Protein AF-A0AAQ4F4G5-F1 (afdb_monomer_lite)

Organism: Amblyomma americanum (NCBI:txid6943)

Foldseek 3Di:
DVVVVVVVVLVVVVPDPCPVVVVVVPPVVNVVVVVVVLVVQAAPPRQNQFHVLAPDDPVQSVCCSVPVDGDDPCLDPPVLVVLLVVVLQCVQQVVDDFPPKDFDFDPVCPVPHRGLQTTFKIKPLVSPPSSCVVVVPVSVLRHVCRGVNPDDDDPIDMDGSHHPPD

Structure (mmCIF, N/CA/C/O backbone):
data_AF-A0AAQ4F4G5-F1
#
_entry.id   AF-A0AAQ4F4G5-F1
#
loop_
_atom_site.group_PDB
_atom_site.id
_atom_site.type_symbol
_atom_site.label_atom_id
_atom_site.label_alt_id
_atom_site.label_comp_id
_atom_site.label_asym_id
_atom_site.label_entity_id
_atom_site.label_seq_id
_atom_site.pdbx_PDB_ins_code
_atom_site.Cartn_x
_atom_site.Cartn_y
_atom_site.Cartn_z
_atom_site.occupancy
_atom_site.B_iso_or_equiv
_atom_site.auth_seq_id
_atom_site.auth_comp_id
_atom_site.auth_asym_id
_atom_site.auth_atom_id
_atom_site.pdbx_PDB_model_num
ATOM 1 N N . MET A 1 1 ? 28.389 12.490 0.839 1.00 50.75 1 MET A N 1
ATOM 2 C CA . MET A 1 1 ? 27.171 12.269 1.658 1.00 50.75 1 MET A CA 1
ATOM 3 C C . MET A 1 1 ? 26.871 10.792 1.940 1.00 50.75 1 MET A C 1
ATOM 5 O O . MET A 1 1 ? 26.767 10.448 3.108 1.00 50.75 1 MET A O 1
ATOM 9 N N . ALA A 1 2 ? 26.779 9.896 0.946 1.00 40.53 2 ALA A N 1
ATOM 10 C CA . ALA A 1 2 ? 26.510 8.464 1.195 1.00 40.53 2 ALA A CA 1
ATOM 11 C C . ALA A 1 2 ? 27.621 7.740 1.994 1.00 40.53 2 ALA A C 1
ATOM 13 O O . ALA A 1 2 ? 27.332 6.957 2.895 1.00 40.53 2 ALA A O 1
ATOM 14 N N . GLN A 1 3 ? 28.892 8.061 1.726 1.00 39.16 3 GLN A N 1
ATOM 15 C CA . GLN A 1 3 ? 30.044 7.480 2.436 1.00 39.16 3 GLN A CA 1
ATOM 16 C C . GLN A 1 3 ? 30.095 7.834 3.929 1.00 39.16 3 GLN A C 1
ATOM 18 O O . GLN A 1 3 ? 30.544 7.023 4.736 1.00 39.16 3 GLN A O 1
ATOM 23 N N . GLU A 1 4 ? 29.624 9.021 4.316 1.00 44.97 4 GLU A N 1
ATOM 24 C CA . GLU A 1 4 ? 29.614 9.426 5.726 1.00 44.97 4 GLU A CA 1
ATOM 25 C C . GLU A 1 4 ? 28.525 8.701 6.512 1.00 44.97 4 GLU A C 1
ATOM 27 O O . GLU A 1 4 ? 28.784 8.215 7.609 1.00 44.97 4 GLU A O 1
ATOM 32 N N . ARG A 1 5 ? 27.347 8.509 5.904 1.00 57.22 5 ARG A N 1
ATOM 33 C CA . ARG A 1 5 ? 26.265 7.709 6.499 1.00 57.22 5 ARG A CA 1
ATOM 34 C C . ARG A 1 5 ? 26.679 6.249 6.701 1.00 57.22 5 ARG A C 1
ATOM 36 O O . ARG A 1 5 ? 26.354 5.661 7.728 1.00 57.22 5 ARG A O 1
ATOM 43 N N . LEU A 1 6 ? 27.452 5.691 5.764 1.00 47.00 6 LEU A N 1
ATOM 44 C CA . LEU A 1 6 ? 27.994 4.335 5.873 1.00 47.00 6 LEU A CA 1
ATOM 45 C C . LEU A 1 6 ? 28.974 4.206 7.053 1.00 47.00 6 LEU A C 1
ATOM 47 O O . LEU A 1 6 ? 28.899 3.245 7.813 1.00 47.00 6 LEU A O 1
ATOM 51 N N . LYS A 1 7 ? 29.847 5.204 7.261 1.00 52.44 7 LYS A N 1
ATOM 52 C CA . LYS A 1 7 ? 30.776 5.239 8.405 1.00 52.44 7 LYS A CA 1
ATOM 53 C C . LYS A 1 7 ? 30.047 5.283 9.746 1.00 52.44 7 LYS A C 1
ATOM 55 O O . LYS A 1 7 ? 30.455 4.586 10.672 1.00 52.44 7 LYS A O 1
ATOM 60 N N . THR A 1 8 ? 28.969 6.058 9.850 1.00 59.47 8 THR A N 1
ATOM 61 C CA . THR A 1 8 ? 28.171 6.140 11.080 1.00 59.47 8 THR A CA 1
ATOM 62 C C . THR A 1 8 ? 27.523 4.797 11.414 1.00 59.47 8 THR A C 1
ATOM 64 O O . THR A 1 8 ? 27.612 4.360 12.558 1.00 59.47 8 THR A O 1
ATOM 67 N N . ILE A 1 9 ? 26.939 4.101 10.432 1.00 59.78 9 ILE A N 1
ATOM 68 C CA . ILE A 1 9 ? 26.315 2.780 10.637 1.00 59.78 9 ILE A CA 1
ATOM 69 C C . ILE A 1 9 ? 27.360 1.736 11.064 1.00 59.78 9 ILE A C 1
ATOM 71 O O . ILE A 1 9 ? 27.147 1.008 12.031 1.00 59.78 9 ILE A O 1
ATOM 75 N N . VAL A 1 10 ? 28.524 1.712 10.407 1.00 57.53 10 VAL A N 1
ATOM 76 C CA . VAL A 1 10 ? 29.628 0.795 10.751 1.00 57.53 10 VAL A CA 1
ATOM 77 C C . VAL A 1 10 ? 30.174 1.067 12.157 1.00 57.53 10 VAL A C 1
ATOM 79 O O . VAL A 1 10 ? 30.505 0.129 12.880 1.00 57.53 10 VAL A O 1
ATOM 82 N N . GLY A 1 11 ? 30.221 2.335 12.579 1.00 61.25 11 GLY A N 1
ATOM 83 C CA . GLY A 1 11 ? 30.623 2.717 13.935 1.00 61.25 11 GLY A CA 1
ATOM 84 C C . GLY A 1 11 ? 29.695 2.171 15.025 1.00 61.25 11 GLY A C 1
ATOM 85 O O . GLY A 1 11 ? 30.179 1.735 16.064 1.00 61.25 11 GLY A O 1
ATOM 86 N N . HIS A 1 12 ? 28.383 2.121 14.770 1.00 58.56 12 HIS A N 1
ATOM 87 C CA . HIS A 1 12 ? 27.400 1.597 15.729 1.00 58.56 12 HIS A CA 1
ATOM 88 C C . HIS A 1 12 ? 27.425 0.065 15.836 1.00 58.56 12 HIS A C 1
ATOM 90 O O . HIS A 1 12 ? 27.141 -0.480 16.899 1.00 58.56 12 HIS A O 1
ATOM 96 N N . LEU A 1 13 ? 27.804 -0.639 14.765 1.00 53.47 13 LEU A N 1
ATOM 97 C CA . LEU A 1 13 ? 27.887 -2.104 14.753 1.00 53.47 13 LEU A CA 1
ATOM 98 C C . LEU A 1 13 ? 29.130 -2.637 15.485 1.00 53.47 13 LEU A C 1
ATOM 100 O O . LEU A 1 13 ? 29.076 -3.718 16.065 1.00 53.47 13 LEU A O 1
ATOM 104 N N . LYS A 1 14 ? 30.230 -1.871 15.521 1.00 55.53 14 LYS A N 1
ATOM 105 C CA . LYS A 1 14 ? 31.502 -2.272 16.159 1.00 55.53 14 LYS A CA 1
ATOM 106 C C . LYS A 1 14 ? 31.459 -2.357 17.694 1.00 55.53 14 LYS A C 1
ATOM 108 O O . LYS A 1 14 ? 32.405 -2.867 18.284 1.00 55.53 14 LYS A O 1
ATOM 113 N N . GLY A 1 15 ? 30.389 -1.881 18.338 1.00 49.78 15 GLY A N 1
ATOM 114 C CA . GLY A 1 15 ? 30.274 -1.805 19.802 1.00 49.78 15 GLY A CA 1
ATOM 115 C C . GLY A 1 15 ? 29.653 -3.020 20.507 1.00 49.78 15 GLY A C 1
ATOM 116 O O . GLY A 1 15 ? 29.674 -3.071 21.732 1.00 49.78 15 GLY A O 1
ATOM 117 N N . GLY A 1 16 ? 29.098 -3.993 19.778 1.00 52.06 16 GLY A N 1
ATOM 118 C CA . GLY A 1 16 ? 28.507 -5.216 20.344 1.00 52.06 16 GLY A CA 1
ATOM 119 C C . GLY A 1 16 ? 29.154 -6.463 19.749 1.00 52.06 16 GLY A C 1
ATOM 120 O O . GLY A 1 16 ? 29.755 -6.367 18.687 1.00 52.06 16 GLY A O 1
ATOM 121 N N . GLY A 1 17 ? 29.048 -7.620 20.418 1.00 54.28 17 GLY A N 1
ATOM 122 C CA . GLY A 1 17 ? 29.684 -8.916 20.088 1.00 54.28 17 GLY A CA 1
ATOM 123 C C . GLY A 1 17 ? 29.336 -9.562 18.730 1.00 54.28 17 GLY A C 1
ATOM 124 O O . GLY A 1 17 ? 29.138 -10.768 18.650 1.00 54.28 17 GLY A O 1
ATOM 125 N N . MET A 1 18 ? 29.271 -8.771 17.661 1.00 49.94 18 MET A N 1
ATOM 126 C CA . MET A 1 18 ? 29.017 -9.115 16.264 1.00 49.94 18 MET A CA 1
ATOM 127 C C . MET A 1 18 ? 30.282 -8.999 15.393 1.00 49.94 18 MET A C 1
ATOM 129 O O . MET A 1 18 ? 30.194 -8.814 14.180 1.00 49.94 18 MET A O 1
ATOM 133 N N . THR A 1 19 ? 31.477 -9.130 15.971 1.00 50.28 19 THR A N 1
ATOM 134 C CA . THR A 1 19 ? 32.759 -9.059 15.240 1.00 50.28 19 THR A CA 1
ATOM 135 C C . THR A 1 19 ? 32.834 -10.029 14.053 1.00 50.28 19 THR A C 1
ATOM 137 O O . THR A 1 19 ? 33.315 -9.646 12.991 1.00 50.28 19 THR A O 1
ATOM 140 N N . ASN A 1 20 ? 32.266 -11.234 14.181 1.00 50.00 20 ASN A N 1
ATOM 141 C CA . ASN A 1 20 ? 32.203 -12.225 13.094 1.00 50.00 20 ASN A CA 1
ATOM 142 C C . ASN A 1 20 ? 31.205 -11.876 11.978 1.00 50.00 20 ASN A C 1
ATOM 144 O O . ASN A 1 20 ? 31.317 -12.377 10.866 1.00 50.00 20 ASN A O 1
ATOM 148 N N . VAL A 1 21 ? 30.209 -11.039 12.266 1.00 52.53 21 VAL A N 1
ATOM 149 C CA . VAL A 1 21 ? 29.226 -10.601 11.265 1.00 52.53 21 VAL A CA 1
ATOM 150 C C . VAL A 1 21 ? 29.789 -9.406 10.498 1.00 52.53 21 VAL A C 1
ATOM 152 O O . VAL A 1 21 ? 29.645 -9.314 9.285 1.00 52.53 21 VAL A O 1
ATOM 155 N N . ILE A 1 22 ? 30.521 -8.531 11.192 1.00 51.25 22 ILE A N 1
ATOM 156 C CA . ILE A 1 22 ? 31.239 -7.404 10.591 1.00 51.25 22 ILE A CA 1
ATOM 157 C C . ILE A 1 22 ? 32.326 -7.892 9.633 1.00 51.25 22 ILE A C 1
ATOM 159 O O . ILE A 1 22 ? 32.451 -7.315 8.561 1.00 51.25 22 ILE A O 1
ATOM 163 N N . SER A 1 23 ? 33.054 -8.970 9.952 1.00 53.19 23 SER A N 1
ATOM 164 C CA . SER A 1 23 ? 34.057 -9.520 9.029 1.00 53.19 23 SER A CA 1
ATOM 165 C C . SER A 1 23 ? 33.441 -10.035 7.723 1.00 53.19 23 SER A C 1
ATOM 167 O O . SER A 1 23 ? 34.031 -9.829 6.670 1.00 53.19 23 SER A O 1
ATOM 169 N N . MET A 1 24 ? 32.230 -10.609 7.759 1.00 51.16 24 MET A N 1
ATOM 170 C CA . MET A 1 24 ? 31.485 -10.987 6.548 1.00 51.16 24 MET A CA 1
ATOM 171 C C . MET A 1 24 ? 31.024 -9.773 5.722 1.00 51.16 24 MET A C 1
ATOM 173 O O . MET A 1 24 ? 30.992 -9.848 4.497 1.00 51.16 24 MET A O 1
ATOM 177 N N . PHE A 1 25 ? 30.673 -8.653 6.365 1.00 52.00 25 PHE A N 1
ATOM 178 C CA . PHE A 1 25 ? 30.283 -7.414 5.673 1.00 52.00 25 PHE A CA 1
ATOM 179 C C . PHE A 1 25 ? 31.481 -6.5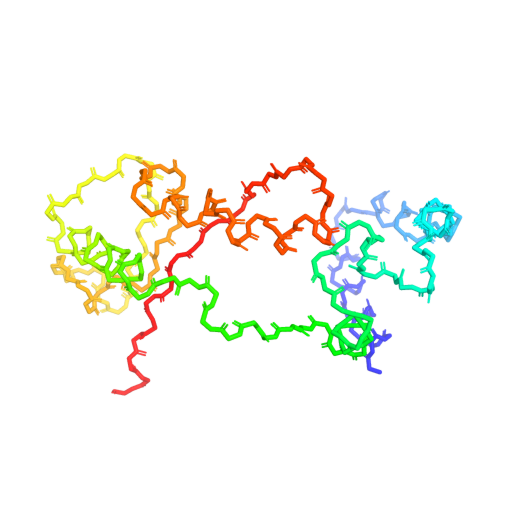67 5.201 1.00 52.00 25 PHE A C 1
ATOM 181 O O . PHE A 1 25 ? 31.340 -5.796 4.254 1.00 52.00 25 PHE A O 1
ATOM 188 N N . GLU A 1 26 ? 32.646 -6.681 5.845 1.00 54.75 26 GLU A N 1
ATOM 189 C CA . GLU A 1 26 ? 33.900 -6.020 5.445 1.00 54.75 26 GLU A CA 1
ATOM 190 C C . GLU A 1 26 ? 34.645 -6.788 4.338 1.00 54.75 26 GLU A C 1
ATOM 192 O O . GLU A 1 26 ? 35.571 -6.241 3.730 1.00 54.75 26 GLU A O 1
ATOM 197 N N . ASP A 1 27 ? 34.229 -8.021 4.034 1.00 57.81 27 ASP A N 1
ATOM 198 C CA . ASP A 1 27 ? 34.823 -8.824 2.974 1.00 57.81 27 ASP A CA 1
ATOM 199 C C . ASP A 1 27 ? 34.436 -8.252 1.603 1.00 57.81 27 ASP A C 1
ATOM 201 O O . ASP A 1 27 ? 33.374 -8.526 1.030 1.00 57.81 27 ASP A O 1
ATOM 205 N N . LYS A 1 28 ? 35.312 -7.390 1.073 1.00 56.03 28 LYS A N 1
ATOM 206 C CA . LYS A 1 28 ? 35.134 -6.717 -0.222 1.00 56.03 28 LYS A CA 1
ATOM 207 C C . LYS A 1 28 ? 34.829 -7.703 -1.347 1.00 56.03 28 LYS A C 1
ATOM 209 O O . LYS A 1 28 ? 34.088 -7.344 -2.252 1.00 56.03 28 LYS A O 1
ATOM 214 N N . ASN A 1 29 ? 35.328 -8.935 -1.245 1.00 62.56 29 ASN A N 1
ATOM 215 C CA . ASN A 1 29 ? 35.069 -10.001 -2.205 1.00 62.56 29 ASN A CA 1
ATOM 216 C C . ASN A 1 29 ? 33.595 -10.419 -2.230 1.00 62.56 29 ASN A C 1
ATOM 218 O O . ASN A 1 29 ? 33.054 -10.620 -3.309 1.00 62.56 29 ASN A O 1
ATOM 222 N N . ILE A 1 30 ? 32.916 -10.492 -1.078 1.00 66.31 30 ILE A N 1
ATOM 223 C CA . ILE A 1 30 ? 31.490 -10.850 -1.006 1.00 66.31 30 ILE A CA 1
ATOM 224 C C . ILE A 1 30 ? 30.640 -9.711 -1.565 1.00 66.31 30 ILE A C 1
ATOM 226 O O . ILE A 1 30 ? 29.747 -9.942 -2.377 1.00 66.31 30 ILE A O 1
ATOM 230 N N . LEU A 1 31 ? 30.929 -8.466 -1.176 1.00 57.94 31 LEU A N 1
ATOM 231 C CA . LEU A 1 31 ? 30.223 -7.299 -1.712 1.00 57.94 31 LEU A CA 1
ATOM 232 C C . LEU A 1 31 ? 30.455 -7.128 -3.217 1.00 57.94 31 LEU A C 1
ATOM 234 O O . LEU A 1 31 ? 29.519 -6.778 -3.936 1.00 57.94 31 LEU A O 1
ATOM 238 N N . GLU A 1 32 ? 31.668 -7.375 -3.713 1.00 60.59 32 GLU A N 1
ATOM 239 C CA . GLU A 1 32 ? 31.961 -7.389 -5.147 1.00 60.59 32 GLU A CA 1
ATOM 240 C C . GLU A 1 32 ? 31.274 -8.553 -5.854 1.00 60.59 32 GLU A C 1
ATOM 242 O O . GLU A 1 32 ? 30.705 -8.342 -6.917 1.00 60.59 32 GLU A O 1
ATOM 247 N N . GLU A 1 33 ? 31.253 -9.756 -5.282 1.00 66.38 33 GLU A N 1
ATOM 248 C CA . GLU A 1 33 ? 30.599 -10.917 -5.886 1.00 66.38 33 GLU A CA 1
ATOM 249 C C . GLU A 1 33 ? 29.074 -10.748 -5.932 1.00 66.38 33 GLU A C 1
ATOM 251 O O . GLU A 1 33 ? 28.451 -11.052 -6.948 1.00 66.38 33 GLU A O 1
ATOM 256 N N . VAL A 1 34 ? 28.470 -10.188 -4.880 1.00 62.62 34 VAL A N 1
ATOM 257 C CA . VAL A 1 34 ? 27.049 -9.818 -4.844 1.00 62.62 34 VAL A CA 1
ATOM 258 C C . VAL A 1 34 ? 26.765 -8.709 -5.852 1.00 62.62 34 VAL A C 1
ATOM 260 O O . VAL A 1 34 ? 25.855 -8.857 -6.661 1.00 62.62 34 VAL A O 1
ATOM 263 N N . ASN A 1 35 ? 27.564 -7.637 -5.893 1.00 60.66 35 ASN A N 1
ATOM 264 C CA . ASN A 1 35 ? 27.405 -6.588 -6.907 1.00 60.66 35 ASN A CA 1
ATOM 265 C C . ASN A 1 35 ? 27.650 -7.104 -8.331 1.00 60.66 35 ASN A C 1
ATOM 267 O O . ASN A 1 35 ? 27.026 -6.603 -9.259 1.00 60.66 35 ASN A O 1
ATOM 271 N N . LYS A 1 36 ? 28.509 -8.109 -8.524 1.00 60.62 36 LYS A N 1
ATOM 272 C CA . LYS A 1 36 ? 28.783 -8.749 -9.817 1.00 60.62 36 LYS A CA 1
ATOM 273 C C . LYS A 1 36 ? 27.668 -9.705 -10.225 1.00 60.62 36 LYS A C 1
ATOM 275 O O . LYS A 1 36 ? 27.335 -9.750 -11.401 1.00 60.62 36 LYS A O 1
ATOM 280 N N . LYS A 1 37 ? 27.043 -10.420 -9.285 1.00 62.09 37 LYS A N 1
ATOM 281 C CA . LYS A 1 37 ? 25.829 -11.221 -9.527 1.00 62.09 37 LYS A CA 1
ATOM 282 C C . LYS A 1 37 ? 24.617 -10.331 -9.818 1.00 62.09 37 LYS A C 1
ATOM 284 O O . LYS A 1 37 ? 23.886 -10.612 -10.759 1.00 62.09 37 LYS A O 1
ATOM 289 N N . ILE A 1 38 ? 24.463 -9.221 -9.093 1.00 59.19 38 ILE A N 1
ATOM 290 C CA . ILE A 1 38 ? 23.477 -8.167 -9.392 1.00 59.19 38 ILE A CA 1
ATOM 291 C C . ILE A 1 38 ? 23.791 -7.515 -10.751 1.00 59.19 38 ILE A C 1
ATOM 293 O O . ILE A 1 38 ? 22.894 -7.282 -11.551 1.00 59.19 38 ILE A O 1
ATOM 297 N N . GLY A 1 39 ? 25.071 -7.279 -11.046 1.00 53.28 39 GLY A N 1
ATOM 298 C CA . GLY A 1 39 ? 25.550 -6.704 -12.303 1.00 53.28 39 GLY A CA 1
ATOM 299 C C . GLY A 1 39 ? 25.407 -7.637 -13.510 1.00 53.28 39 GLY A C 1
ATOM 300 O O . GLY A 1 39 ? 25.183 -7.171 -14.617 1.00 53.28 39 GLY A O 1
ATOM 301 N N . ALA A 1 40 ? 25.488 -8.953 -13.316 1.00 49.31 40 ALA A N 1
ATOM 302 C CA . ALA A 1 40 ? 25.255 -9.947 -14.364 1.00 49.31 40 ALA A CA 1
ATOM 303 C C . ALA A 1 40 ? 23.765 -10.072 -14.730 1.00 49.31 40 ALA A C 1
ATOM 305 O O . ALA A 1 40 ? 23.440 -10.487 -15.839 1.00 49.31 40 ALA A O 1
ATOM 306 N N . ALA A 1 41 ? 22.871 -9.660 -13.826 1.00 54.19 41 ALA A N 1
ATOM 307 C CA . ALA A 1 41 ? 21.449 -9.450 -14.080 1.00 54.19 41 ALA A CA 1
ATOM 308 C C . ALA A 1 41 ? 21.150 -7.990 -14.479 1.00 54.19 41 ALA A C 1
ATOM 310 O O . ALA A 1 41 ? 20.066 -7.479 -14.195 1.00 54.19 41 ALA A O 1
ATOM 311 N N . GLN A 1 42 ? 22.117 -7.291 -15.092 1.00 55.25 42 GLN A N 1
ATOM 312 C CA . GLN A 1 42 ? 21.911 -5.920 -15.540 1.00 55.25 42 GLN A CA 1
ATOM 313 C C . GLN A 1 42 ? 20.778 -5.854 -16.552 1.00 55.25 42 GLN A C 1
ATOM 315 O O . GLN A 1 42 ? 20.773 -6.532 -17.580 1.00 55.25 42 GLN A O 1
ATOM 320 N N . SER A 1 43 ? 19.847 -4.969 -16.235 1.00 62.28 43 SER A N 1
ATOM 321 C CA . SER A 1 43 ? 18.796 -4.549 -17.132 1.00 62.28 43 SER A CA 1
ATOM 322 C C . SER A 1 43 ? 19.405 -4.027 -18.450 1.00 62.28 43 SER A C 1
ATOM 324 O O . SER A 1 43 ? 20.421 -3.315 -18.458 1.00 62.28 43 SER A O 1
ATOM 326 N N . LYS A 1 44 ? 18.813 -4.397 -19.586 1.00 65.56 44 LYS A N 1
ATOM 327 C CA . LYS A 1 44 ? 19.077 -3.844 -20.915 1.00 65.56 44 LYS A CA 1
ATOM 328 C C . LYS A 1 44 ? 18.798 -2.338 -20.868 1.00 65.56 44 LYS A C 1
ATOM 330 O O . LYS A 1 44 ? 17.679 -1.886 -21.074 1.00 65.56 44 LYS A O 1
ATOM 335 N N . GLY A 1 45 ? 19.827 -1.555 -20.558 1.00 70.25 45 GLY A N 1
ATOM 336 C CA . GLY A 1 45 ? 19.721 -0.104 -20.372 1.00 70.25 45 GLY A CA 1
ATOM 337 C C . GLY A 1 45 ? 20.614 0.462 -19.269 1.00 70.25 45 GLY A C 1
ATOM 338 O O . GLY A 1 45 ? 20.745 1.678 -19.174 1.00 70.25 45 GLY A O 1
ATOM 339 N N . GLY A 1 46 ? 21.264 -0.394 -18.471 1.00 84.62 46 GLY A N 1
ATOM 340 C CA . GLY A 1 46 ? 22.178 0.042 -17.412 1.00 84.62 46 GLY A CA 1
ATOM 341 C C . GLY A 1 46 ? 21.475 0.519 -16.139 1.00 84.62 46 GLY A C 1
ATOM 342 O O . GLY A 1 46 ? 22.116 1.135 -15.292 1.00 84.62 46 GLY A O 1
ATOM 343 N N . PHE A 1 47 ? 20.180 0.229 -15.987 1.00 91.06 47 PHE A N 1
ATOM 344 C CA . PHE A 1 47 ? 19.427 0.517 -14.768 1.00 91.06 47 PHE A CA 1
ATOM 345 C C . PHE A 1 47 ? 19.786 -0.495 -13.677 1.00 91.06 47 PHE A C 1
ATOM 347 O O . PHE A 1 47 ? 19.830 -1.705 -13.934 1.00 91.06 47 PHE A O 1
ATOM 354 N N . ARG A 1 48 ? 20.054 0.001 -12.467 1.00 92.56 48 ARG A N 1
ATOM 355 C CA . ARG A 1 48 ? 20.465 -0.778 -11.296 1.00 92.56 48 ARG A CA 1
ATOM 356 C C . ARG A 1 48 ? 19.289 -1.106 -10.381 1.00 92.56 48 ARG A C 1
ATO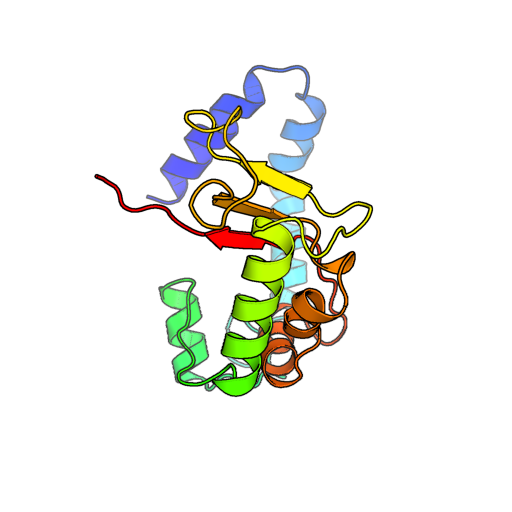M 358 O O . ARG A 1 48 ? 19.316 -2.152 -9.737 1.00 92.56 48 ARG A O 1
ATOM 365 N N . PHE A 1 49 ? 18.292 -0.230 -10.285 1.00 94.31 49 PHE A N 1
ATOM 366 C CA . PHE A 1 49 ? 17.206 -0.360 -9.309 1.00 94.31 49 PHE A CA 1
ATOM 367 C C . PHE A 1 49 ? 15.882 -0.846 -9.909 1.00 94.31 49 PHE A C 1
ATOM 369 O O . PHE A 1 49 ? 14.937 -1.090 -9.163 1.00 94.31 49 PHE A O 1
ATOM 376 N N . THR A 1 50 ? 15.796 -0.999 -11.233 1.00 94.75 50 THR A N 1
ATOM 377 C CA . THR A 1 50 ? 14.585 -1.467 -11.929 1.00 94.75 50 THR A CA 1
ATOM 378 C C . THR A 1 50 ? 14.900 -2.569 -12.936 1.00 94.75 50 THR A C 1
ATOM 380 O O . THR A 1 50 ? 15.933 -2.542 -13.610 1.00 94.75 50 THR A O 1
ATOM 383 N N . LEU A 1 51 ? 13.987 -3.530 -13.062 1.00 92.69 51 LEU A N 1
ATOM 384 C CA . LEU A 1 51 ? 14.085 -4.659 -13.986 1.00 92.69 51 LEU A CA 1
ATOM 385 C C . LEU A 1 51 ? 13.630 -4.273 -15.403 1.00 92.69 51 LEU A C 1
ATOM 387 O O . LEU A 1 51 ? 12.926 -3.286 -15.592 1.00 92.69 51 LEU A O 1
ATOM 391 N N . ASP A 1 52 ? 14.011 -5.062 -16.411 1.00 86.38 52 ASP A N 1
ATOM 392 C CA . ASP A 1 52 ? 13.646 -4.797 -17.815 1.00 86.38 52 ASP A CA 1
ATOM 393 C C . ASP A 1 52 ? 12.175 -5.028 -18.125 1.00 86.38 52 ASP A C 1
ATOM 395 O O . ASP A 1 52 ? 11.563 -4.276 -18.879 1.00 86.38 52 ASP A O 1
ATOM 399 N N . SER A 1 53 ? 11.598 -6.079 -17.548 1.00 76.50 53 SER A N 1
ATOM 400 C CA . SER A 1 53 ? 10.175 -6.374 -17.653 1.00 76.50 53 SER A CA 1
ATOM 401 C C . SER A 1 53 ? 9.412 -5.512 -16.648 1.00 76.50 53 SER A C 1
ATOM 403 O O . SER A 1 53 ? 8.894 -6.024 -15.655 1.00 76.50 53 SER A O 1
ATOM 405 N N . CYS A 1 54 ? 9.414 -4.196 -16.860 1.00 83.75 54 CYS A N 1
ATOM 406 C CA . CYS A 1 54 ? 8.750 -3.241 -15.984 1.00 83.75 54 CYS A CA 1
ATOM 407 C C . CYS A 1 54 ? 7.685 -2.417 -16.710 1.00 83.75 54 CYS A C 1
ATOM 409 O O . CYS A 1 54 ? 7.709 -2.232 -17.925 1.00 83.75 54 CYS A O 1
ATOM 411 N N . ARG A 1 55 ? 6.739 -1.894 -15.926 1.00 93.12 55 ARG A N 1
ATOM 412 C CA . ARG A 1 55 ? 5.699 -0.963 -16.388 1.00 93.12 55 ARG A CA 1
ATOM 413 C C . ARG A 1 55 ? 6.225 0.472 -16.553 1.00 93.12 55 ARG A C 1
ATOM 415 O O . ARG A 1 55 ? 5.540 1.325 -17.115 1.00 93.12 55 ARG A O 1
ATOM 422 N N . LEU A 1 56 ? 7.410 0.751 -16.013 1.00 94.50 56 LEU A N 1
ATOM 423 C CA . LEU A 1 56 ? 8.020 2.076 -15.989 1.00 94.50 56 LEU A CA 1
ATOM 424 C C . LEU A 1 56 ? 8.610 2.441 -17.353 1.00 94.50 56 LEU A C 1
ATOM 426 O O . LEU A 1 56 ? 9.276 1.624 -17.983 1.00 94.50 56 LEU A O 1
ATOM 430 N N . SER A 1 57 ? 8.418 3.689 -17.784 1.00 94.38 57 SER A N 1
ATOM 431 C CA . SER A 1 57 ? 9.139 4.219 -18.947 1.00 94.38 57 SER A CA 1
ATOM 432 C C . SER A 1 57 ? 10.625 4.418 -18.633 1.00 94.38 57 SER A C 1
ATOM 434 O O . SER A 1 57 ? 11.005 4.592 -17.477 1.00 94.38 57 SER A O 1
ATOM 436 N N . ASP A 1 58 ? 11.479 4.482 -19.655 1.00 94.38 58 ASP A N 1
ATOM 437 C CA . ASP A 1 58 ? 12.907 4.766 -19.457 1.00 94.38 58 ASP A CA 1
ATOM 438 C C . ASP A 1 58 ? 13.155 6.090 -18.723 1.00 94.38 58 ASP A C 1
ATOM 440 O O . ASP A 1 58 ? 14.054 6.172 -17.892 1.00 94.38 58 ASP A O 1
ATOM 444 N N . GLU A 1 59 ? 12.346 7.119 -18.981 1.00 95.38 59 GLU A N 1
ATOM 445 C CA . GLU A 1 59 ? 12.421 8.394 -18.257 1.00 95.38 59 GLU A CA 1
ATOM 446 C C . GLU A 1 59 ? 12.106 8.211 -16.767 1.00 95.38 59 GLU A C 1
ATOM 448 O O . GLU A 1 59 ? 12.845 8.688 -15.908 1.00 95.38 59 GLU A O 1
ATOM 453 N N . GLN A 1 60 ? 11.049 7.461 -16.450 1.00 96.62 60 GLN A N 1
ATOM 454 C CA . GLN A 1 60 ? 10.675 7.134 -15.076 1.00 96.62 60 GLN A CA 1
ATOM 455 C C . GLN A 1 60 ? 11.751 6.309 -14.366 1.00 96.62 60 GLN A C 1
ATOM 457 O O . GLN A 1 60 ? 12.036 6.549 -13.193 1.00 96.62 60 GLN A O 1
ATOM 462 N N . ARG A 1 61 ? 12.369 5.361 -15.077 1.00 95.94 61 ARG A N 1
ATOM 463 C CA . ARG A 1 61 ? 13.482 4.561 -14.558 1.00 95.94 61 ARG A CA 1
ATOM 464 C C . ARG A 1 61 ? 14.690 5.446 -14.275 1.00 95.94 61 ARG A C 1
ATOM 466 O O . ARG A 1 61 ? 15.197 5.394 -13.163 1.00 95.94 61 ARG A O 1
ATOM 473 N N . ARG A 1 62 ? 15.097 6.314 -15.213 1.00 95.69 62 ARG A N 1
ATOM 474 C CA . ARG A 1 62 ? 16.196 7.283 -15.007 1.00 95.69 62 ARG A CA 1
ATOM 475 C C . ARG A 1 62 ? 15.922 8.188 -13.808 1.00 95.69 62 ARG A C 1
ATOM 477 O O . ARG A 1 62 ? 16.787 8.346 -12.958 1.00 95.69 62 ARG A O 1
ATOM 484 N N . PHE A 1 63 ? 14.699 8.706 -13.689 1.00 97.56 63 PHE A N 1
ATOM 485 C CA . PHE A 1 63 ? 14.305 9.508 -12.534 1.00 97.56 63 PHE A CA 1
ATOM 486 C C . PHE A 1 63 ? 14.468 8.730 -11.222 1.00 97.56 63 PHE A C 1
ATOM 488 O O . PHE A 1 63 ? 15.017 9.262 -10.259 1.00 97.56 63 PHE A O 1
ATOM 495 N N . TYR A 1 64 ? 14.024 7.472 -11.178 1.00 97.25 64 TYR A N 1
ATOM 496 C CA . TYR A 1 64 ? 14.177 6.635 -9.991 1.00 97.25 64 TYR A CA 1
ATOM 497 C C . TYR A 1 64 ? 15.651 6.325 -9.683 1.00 97.25 64 TYR A C 1
ATOM 499 O O . TYR A 1 64 ? 16.023 6.340 -8.514 1.00 97.25 64 TYR A O 1
ATOM 507 N N . GLU A 1 65 ? 16.495 6.096 -10.695 1.00 95.44 65 GLU A N 1
ATOM 508 C CA . GLU A 1 65 ? 17.944 5.906 -10.506 1.00 95.44 65 GLU A CA 1
ATOM 509 C C . GLU A 1 65 ? 18.598 7.104 -9.813 1.00 95.44 65 GLU A C 1
ATOM 511 O O . GLU A 1 65 ? 19.372 6.925 -8.871 1.00 95.44 65 GLU A O 1
ATOM 516 N N . ASP A 1 66 ? 18.243 8.316 -10.237 1.00 96.94 66 ASP A N 1
ATOM 517 C CA . ASP A 1 66 ? 18.846 9.544 -9.720 1.00 96.94 66 ASP A CA 1
ATOM 518 C C . ASP A 1 66 ? 18.277 9.955 -8.349 1.00 96.94 66 ASP A C 1
ATOM 520 O O . ASP A 1 66 ? 18.981 10.560 -7.538 1.00 96.94 66 ASP A O 1
ATOM 524 N N . ASN A 1 67 ? 17.004 9.639 -8.073 1.00 97.81 67 ASN A N 1
ATOM 525 C CA . ASN A 1 67 ? 16.265 10.210 -6.937 1.00 97.81 67 ASN A CA 1
ATOM 526 C C . ASN A 1 67 ? 15.825 9.191 -5.874 1.00 97.81 67 ASN A C 1
ATOM 528 O O . ASN A 1 67 ? 15.542 9.575 -4.740 1.00 97.81 67 ASN A O 1
ATOM 532 N N . GLY A 1 68 ? 15.731 7.904 -6.212 1.00 96.44 68 GLY A N 1
ATOM 533 C CA . GLY A 1 68 ? 15.291 6.840 -5.301 1.00 96.44 68 GLY A CA 1
ATOM 534 C C . GLY A 1 68 ? 13.790 6.825 -4.980 1.00 96.44 68 GLY A C 1
ATOM 535 O O . GLY A 1 68 ? 13.366 6.096 -4.084 1.00 96.44 68 GLY A O 1
ATOM 536 N N . PHE A 1 69 ? 12.972 7.614 -5.682 1.00 97.50 69 PHE A N 1
ATOM 537 C CA . PHE A 1 69 ? 11.512 7.592 -5.563 1.00 97.50 69 PHE A CA 1
ATOM 538 C C . PHE A 1 69 ? 10.839 7.835 -6.915 1.00 97.50 69 PHE A C 1
ATOM 540 O O . PHE A 1 69 ? 11.458 8.319 -7.859 1.00 97.50 69 PHE A O 1
ATOM 547 N N . ILE A 1 70 ? 9.548 7.513 -7.004 1.00 97.19 70 ILE A N 1
ATOM 548 C CA . ILE A 1 70 ? 8.712 7.817 -8.166 1.00 97.19 70 ILE A CA 1
ATOM 549 C C . ILE A 1 70 ? 7.275 8.100 -7.734 1.00 97.19 70 ILE A C 1
ATOM 551 O O . ILE A 1 70 ? 6.784 7.523 -6.765 1.00 97.19 70 ILE A O 1
ATOM 555 N N . VAL A 1 71 ? 6.594 8.986 -8.463 1.00 97.62 71 VAL A N 1
ATOM 556 C CA . VAL A 1 71 ? 5.190 9.333 -8.223 1.00 97.62 71 VAL A CA 1
ATOM 557 C C . VAL A 1 71 ? 4.343 8.900 -9.412 1.00 97.62 71 VAL A C 1
ATOM 559 O O . VAL A 1 71 ? 4.498 9.416 -10.519 1.00 97.62 71 VAL A O 1
ATOM 562 N N . ILE A 1 72 ? 3.405 7.984 -9.167 1.00 97.56 72 ILE A N 1
ATOM 563 C CA . ILE A 1 72 ? 2.404 7.562 -10.148 1.00 97.56 72 ILE A CA 1
ATOM 564 C C . ILE A 1 72 ? 1.061 8.186 -9.770 1.00 97.56 72 ILE A C 1
ATOM 566 O O . ILE A 1 72 ? 0.476 7.871 -8.734 1.00 97.56 72 ILE A O 1
ATOM 570 N N . ARG A 1 73 ? 0.581 9.114 -10.600 1.00 96.88 73 ARG A N 1
ATOM 571 C CA . ARG A 1 73 ? -0.683 9.821 -10.355 1.00 96.88 73 ARG A CA 1
ATOM 572 C C . ARG A 1 73 ? -1.870 8.875 -10.513 1.00 96.88 73 ARG A C 1
ATOM 574 O O . ARG A 1 73 ? -1.894 8.084 -11.450 1.00 96.88 73 ARG A O 1
ATOM 581 N N . ASN A 1 74 ? -2.869 9.026 -9.641 1.00 96.62 74 ASN A N 1
ATOM 582 C CA . ASN A 1 74 ? -4.140 8.292 -9.692 1.00 96.62 74 ASN A CA 1
ATOM 583 C C . ASN A 1 74 ? -3.968 6.762 -9.741 1.00 96.62 74 ASN A C 1
ATOM 585 O O . ASN A 1 74 ? -4.726 6.076 -10.422 1.00 96.62 74 ASN A O 1
ATOM 589 N N . LEU A 1 75 ? -2.947 6.234 -9.054 1.00 97.44 75 LEU A N 1
ATOM 590 C CA . LEU A 1 75 ? -2.628 4.807 -9.088 1.00 97.44 75 LEU A CA 1
ATOM 591 C C . LEU A 1 75 ? -3.687 3.949 -8.382 1.00 97.44 75 LEU A C 1
ATOM 593 O O . LEU A 1 75 ? -4.076 2.901 -8.892 1.00 97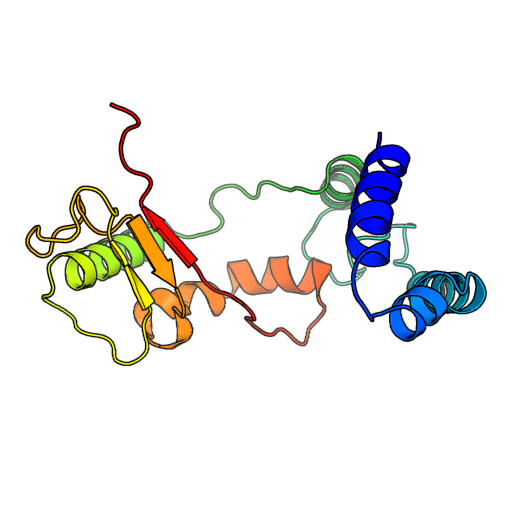.44 75 LEU A O 1
ATOM 597 N N . VAL A 1 76 ? -4.147 4.406 -7.216 1.00 98.00 76 VAL A N 1
ATOM 598 C CA . VAL A 1 76 ? -5.190 3.741 -6.430 1.00 98.00 76 VAL A CA 1
ATOM 599 C C . VAL A 1 76 ? -6.524 4.444 -6.692 1.00 98.00 76 VAL A C 1
ATOM 601 O O . VAL A 1 76 ? -6.597 5.666 -6.528 1.00 98.00 76 VAL A O 1
ATOM 604 N N . PRO A 1 77 ? -7.580 3.718 -7.094 1.00 97.69 77 PRO A N 1
ATOM 605 C CA . PRO A 1 77 ? -8.903 4.300 -7.285 1.00 97.69 77 PRO A CA 1
ATOM 606 C C . PRO A 1 77 ? -9.451 4.941 -6.005 1.00 97.69 77 PRO A C 1
ATOM 608 O O . PRO A 1 77 ? -9.342 4.373 -4.919 1.00 97.69 77 PRO A O 1
ATOM 611 N N . LEU A 1 78 ? -10.132 6.086 -6.138 1.00 97.75 78 LEU A N 1
ATOM 612 C CA . LEU A 1 78 ? -10.752 6.789 -5.002 1.00 97.75 78 LEU A CA 1
ATOM 613 C C . LEU A 1 78 ? -11.711 5.898 -4.202 1.00 97.75 78 LEU A C 1
ATOM 615 O O . LEU A 1 78 ? -11.730 5.964 -2.980 1.00 97.75 78 LEU A O 1
ATOM 619 N N . ARG A 1 79 ? -12.467 5.024 -4.877 1.00 98.00 79 ARG A N 1
ATOM 620 C CA . ARG A 1 79 ? -13.363 4.056 -4.225 1.00 98.00 79 ARG A CA 1
ATOM 621 C C . ARG A 1 79 ? -12.617 3.152 -3.237 1.00 98.00 79 ARG A C 1
ATOM 623 O O . ARG A 1 79 ? -13.115 2.891 -2.144 1.00 98.00 79 ARG A O 1
ATOM 630 N N . ASP A 1 80 ? -11.443 2.670 -3.628 1.00 98.06 80 ASP A N 1
ATOM 631 C CA . ASP A 1 80 ? -10.663 1.749 -2.805 1.00 98.06 80 ASP A CA 1
ATOM 632 C C . ASP A 1 80 ? -10.034 2.516 -1.628 1.00 98.06 80 ASP A C 1
ATOM 634 O O . ASP A 1 80 ? -10.070 2.043 -0.497 1.00 98.06 80 ASP A O 1
ATOM 638 N N . LEU A 1 81 ? -9.591 3.762 -1.852 1.00 98.19 81 LEU A N 1
ATOM 639 C CA . LEU A 1 81 ? -9.130 4.657 -0.780 1.00 98.19 81 LEU A CA 1
ATOM 640 C C . LEU A 1 81 ? -10.216 4.933 0.272 1.00 98.19 81 LEU A C 1
ATOM 642 O O . LEU A 1 81 ? -9.937 4.841 1.467 1.00 98.19 81 LEU A O 1
ATOM 646 N N . GLU A 1 82 ? -11.448 5.233 -0.149 1.00 98.38 82 GLU A N 1
ATOM 647 C CA . GLU A 1 82 ? -12.570 5.416 0.783 1.00 98.38 82 GLU A CA 1
ATOM 648 C C . GLU A 1 82 ? -12.886 4.122 1.539 1.00 98.38 82 GLU A C 1
ATOM 650 O O . GLU A 1 82 ? -13.123 4.156 2.743 1.00 98.38 82 GLU A O 1
ATOM 655 N N . THR A 1 83 ? -12.790 2.967 0.875 1.00 98.50 83 THR A N 1
ATOM 656 C CA . THR A 1 83 ? -12.967 1.659 1.524 1.00 98.50 83 THR A CA 1
ATOM 657 C C . THR A 1 83 ? -11.945 1.451 2.648 1.00 98.50 83 THR A C 1
ATOM 659 O O . THR A 1 83 ? -12.317 1.083 3.765 1.00 98.50 83 THR A O 1
ATOM 662 N N . TYR A 1 84 ? -10.664 1.742 2.397 1.00 98.50 84 TYR A N 1
ATOM 663 C CA . TYR A 1 84 ? -9.605 1.620 3.407 1.00 98.50 84 TYR A CA 1
ATOM 664 C C . TYR A 1 84 ? -9.791 2.605 4.559 1.00 98.50 84 TYR A C 1
ATOM 666 O O . TYR A 1 84 ? -9.593 2.248 5.721 1.00 98.50 84 TYR A O 1
ATOM 674 N N . LYS A 1 85 ? -10.212 3.834 4.250 1.00 97.75 85 LYS A N 1
ATOM 675 C CA . LYS A 1 85 ? -10.515 4.862 5.247 1.00 97.75 85 LYS A CA 1
ATOM 676 C C . LYS A 1 85 ? -11.673 4.444 6.151 1.00 97.75 85 LYS A C 1
ATOM 678 O O . LYS A 1 85 ? -11.534 4.506 7.369 1.00 97.75 85 LYS A O 1
ATOM 683 N N . THR A 1 86 ? -12.785 3.978 5.583 1.00 98.31 86 THR A N 1
ATOM 684 C CA . THR A 1 86 ? -13.931 3.495 6.364 1.00 98.31 86 THR A CA 1
ATOM 685 C C . THR A 1 86 ? -13.531 2.321 7.250 1.00 98.31 86 THR A C 1
ATOM 687 O O . THR A 1 86 ? -13.811 2.344 8.445 1.00 98.31 86 THR A O 1
ATOM 690 N N . ARG A 1 87 ? -12.802 1.334 6.714 1.00 98.38 87 ARG A N 1
ATOM 691 C CA . ARG A 1 87 ? -12.325 0.194 7.509 1.00 98.38 87 ARG A CA 1
ATOM 692 C C . ARG A 1 87 ? -11.391 0.620 8.642 1.00 98.38 87 ARG A C 1
ATOM 694 O O . ARG A 1 87 ? -11.515 0.119 9.757 1.00 98.38 87 ARG A O 1
ATOM 701 N N . PHE A 1 88 ? -10.492 1.573 8.393 1.00 98.00 88 PHE A N 1
ATOM 702 C CA . PHE A 1 88 ? -9.668 2.164 9.447 1.00 98.00 88 PHE A CA 1
ATOM 703 C C . PHE A 1 88 ? -10.526 2.777 10.560 1.00 98.00 88 PHE A C 1
ATOM 705 O O . PHE A 1 88 ? -10.281 2.487 11.728 1.00 98.00 88 PHE A O 1
ATOM 712 N N . GLN A 1 89 ? -11.543 3.571 10.216 1.00 96.75 89 GLN A N 1
ATOM 713 C CA . GLN A 1 89 ? -12.440 4.200 11.193 1.00 96.75 89 GLN A CA 1
ATOM 714 C C . GLN A 1 89 ? -13.226 3.162 12.001 1.00 96.75 89 GLN A C 1
ATOM 716 O O . GLN A 1 89 ? -13.306 3.265 13.220 1.00 96.75 89 GLN A O 1
ATOM 721 N N . GLU A 1 90 ? -13.743 2.114 11.356 1.00 97.75 90 GLU A N 1
ATOM 722 C CA . GLU A 1 90 ? -14.428 1.008 12.036 1.00 97.75 90 GLU A CA 1
ATOM 723 C C . GLU A 1 90 ? -13.533 0.315 13.076 1.00 97.75 90 GLU A C 1
ATOM 725 O O . GLU A 1 90 ? -13.994 -0.012 14.173 1.00 97.75 90 GLU A O 1
ATOM 730 N N . ILE A 1 91 ? -12.254 0.108 12.750 1.00 97.12 91 ILE A N 1
ATOM 731 C CA . ILE A 1 91 ? -11.262 -0.467 13.669 1.00 97.12 91 ILE A CA 1
ATOM 732 C C . ILE A 1 91 ? -10.912 0.530 14.778 1.00 97.12 91 ILE A C 1
ATOM 734 O O . ILE A 1 91 ? -10.856 0.159 15.953 1.00 97.12 91 ILE A O 1
ATOM 738 N N . ALA A 1 92 ? -10.690 1.796 14.427 1.00 95.12 92 ALA A N 1
ATOM 739 C CA . ALA A 1 92 ? -10.301 2.833 15.372 1.00 95.12 92 ALA A CA 1
ATOM 740 C C . ALA A 1 92 ? -11.392 3.101 16.417 1.00 95.12 92 ALA A C 1
ATOM 742 O O . ALA A 1 92 ? -11.066 3.205 17.599 1.00 95.12 92 ALA A O 1
ATOM 743 N N . ASP A 1 93 ? -12.661 3.102 15.999 1.00 94.75 93 ASP A N 1
ATOM 744 C CA . ASP A 1 93 ? -13.858 3.219 16.844 1.00 94.75 93 ASP A CA 1
ATOM 745 C C . ASP A 1 93 ? -14.179 1.926 17.623 1.00 94.75 93 ASP A C 1
ATOM 747 O O . ASP A 1 93 ? -15.125 1.880 18.409 1.00 94.75 93 ASP A O 1
ATOM 751 N N . GLY A 1 94 ? -13.431 0.841 17.394 1.00 93.81 94 GLY A N 1
ATOM 752 C CA . GLY A 1 94 ? -13.638 -0.448 18.058 1.00 93.81 94 GLY A CA 1
ATOM 753 C C . GLY A 1 94 ? -14.870 -1.230 17.584 1.00 93.81 94 GLY A C 1
ATOM 754 O O . GLY A 1 94 ? -15.218 -2.236 18.209 1.00 93.81 94 GLY A O 1
ATOM 755 N N . LYS A 1 95 ? -15.514 -0.805 16.487 1.00 96.19 95 LYS A N 1
ATOM 756 C CA . LYS A 1 95 ? -16.656 -1.494 15.853 1.00 96.19 95 LYS A CA 1
ATOM 757 C C . LYS A 1 95 ? -16.224 -2.811 15.209 1.00 96.19 95 LYS A C 1
ATOM 759 O O . LYS A 1 95 ? -16.960 -3.792 15.256 1.00 96.19 95 LYS A O 1
ATOM 764 N N . VAL A 1 96 ? -15.020 -2.832 14.639 1.00 97.25 96 VAL A N 1
ATOM 765 C CA . VAL A 1 96 ? -14.385 -4.023 14.068 1.00 97.25 96 VAL A CA 1
ATOM 766 C C . VAL A 1 96 ? -13.159 -4.378 14.901 1.00 97.25 96 VAL A C 1
ATOM 768 O O . VAL A 1 96 ? -12.311 -3.533 15.181 1.00 97.25 96 VAL A O 1
ATOM 771 N N . LYS A 1 97 ? -13.052 -5.650 15.295 1.00 95.69 97 LYS A N 1
ATOM 772 C CA . LYS A 1 97 ? -11.873 -6.194 15.977 1.00 95.69 97 LYS A CA 1
ATOM 773 C C . LYS A 1 97 ? -11.234 -7.244 15.087 1.00 95.69 97 LYS A C 1
ATOM 775 O O . LYS A 1 97 ? -11.875 -8.237 14.758 1.00 95.69 97 LYS A O 1
ATOM 780 N N . VAL A 1 98 ? -9.973 -7.024 14.744 1.00 97.12 98 VAL A N 1
ATOM 781 C CA . VAL A 1 98 ? -9.194 -7.920 13.889 1.00 97.12 98 VAL A CA 1
ATOM 782 C C . VAL A 1 98 ? -8.139 -8.614 14.753 1.00 97.12 98 VAL A C 1
ATOM 784 O O . VAL A 1 98 ? -7.226 -7.945 15.245 1.00 97.12 98 VAL A O 1
ATOM 787 N N . PRO A 1 99 ? -8.248 -9.931 14.996 1.00 96.69 99 PRO A N 1
ATOM 788 C CA . PRO A 1 99 ? -7.225 -10.674 15.724 1.00 96.69 99 PRO A CA 1
ATOM 789 C C . PRO A 1 99 ? -5.857 -10.574 15.035 1.00 96.69 99 PRO A C 1
ATOM 791 O O . PRO A 1 99 ? -5.756 -10.749 13.828 1.00 96.69 99 PRO A O 1
ATOM 794 N N . GLY A 1 100 ? -4.800 -10.297 15.802 1.00 95.62 100 GLY A N 1
ATOM 795 C CA . GLY A 1 100 ? -3.427 -10.204 15.285 1.00 95.62 100 GLY A CA 1
ATOM 796 C C . GLY A 1 100 ? -3.055 -8.859 14.653 1.00 95.62 100 GLY A C 1
ATOM 797 O O . GLY A 1 100 ? -1.867 -8.573 14.523 1.00 95.62 100 GLY A O 1
ATOM 798 N N . LEU A 1 101 ? -4.031 -8.006 14.329 1.00 97.38 101 LEU A N 1
ATOM 799 C CA . LEU A 1 101 ? -3.767 -6.648 13.860 1.00 97.38 101 LEU A CA 1
ATOM 800 C C . LEU A 1 101 ? -3.169 -5.803 14.992 1.00 97.38 101 LEU A C 1
ATOM 802 O O . LEU A 1 101 ? -3.713 -5.734 16.099 1.00 97.38 101 LEU A O 1
ATOM 806 N N . VAL A 1 102 ? -2.066 -5.112 14.712 1.00 96.69 102 VAL A N 1
ATOM 807 C CA . VAL A 1 102 ? -1.406 -4.256 15.702 1.00 96.69 102 VAL A CA 1
ATOM 808 C C . VAL A 1 102 ? -1.984 -2.848 15.616 1.00 96.69 102 VAL A C 1
ATOM 810 O O . VAL A 1 102 ? -1.702 -2.104 14.677 1.00 96.69 102 VAL A O 1
ATOM 813 N N . VAL A 1 103 ? -2.768 -2.465 16.625 1.00 95.25 103 VAL A N 1
ATOM 814 C CA . VAL A 1 103 ? -3.341 -1.118 16.760 1.00 95.25 103 VAL A CA 1
ATOM 815 C C . VAL A 1 103 ? -2.451 -0.279 17.672 1.00 95.25 103 VAL A C 1
ATOM 817 O O . VAL A 1 103 ? -2.374 -0.520 18.878 1.00 95.25 103 VAL A O 1
ATOM 820 N N . MET A 1 104 ? -1.782 0.724 17.111 1.00 92.69 104 MET A N 1
ATOM 821 C CA . MET A 1 104 ? -0.993 1.676 17.886 1.00 92.69 104 MET A CA 1
ATOM 822 C C . MET A 1 104 ? -1.836 2.901 18.230 1.00 92.69 104 MET A C 1
ATOM 824 O O . MET A 1 104 ? -2.391 3.569 17.354 1.00 92.69 104 MET A O 1
ATOM 828 N N . LYS A 1 105 ? -1.917 3.196 19.528 1.00 89.69 105 LYS A N 1
ATOM 829 C CA . LYS A 1 105 ? -2.500 4.433 20.047 1.00 89.69 105 LYS A CA 1
ATOM 830 C C . LYS A 1 105 ? -1.404 5.466 20.291 1.00 89.69 105 LYS A C 1
ATOM 832 O O . LYS A 1 105 ? -0.267 5.109 20.608 1.00 89.69 105 LYS A O 1
ATOM 837 N N . ASP A 1 106 ? -1.762 6.739 20.192 1.00 84.38 106 ASP A N 1
ATOM 838 C CA . ASP A 1 106 ? -0.934 7.821 20.710 1.00 84.38 106 ASP A CA 1
ATOM 839 C C . ASP A 1 106 ? -0.690 7.608 22.212 1.00 84.38 106 ASP A C 1
ATOM 841 O O . ASP A 1 106 ? -1.617 7.330 22.978 1.00 84.38 106 ASP A O 1
ATOM 845 N N . ILE A 1 107 ? 0.570 7.733 22.632 1.00 78.44 107 ILE A N 1
ATOM 846 C CA . ILE A 1 107 ? 0.996 7.533 24.021 1.00 78.44 107 ILE A CA 1
ATOM 847 C C . ILE A 1 107 ? 0.258 8.503 24.950 1.00 78.44 107 ILE A C 1
ATOM 849 O O . ILE A 1 107 ? -0.128 8.121 26.053 1.00 78.44 107 ILE A O 1
ATOM 853 N N . THR A 1 108 ? 0.013 9.730 24.487 1.00 81.44 108 THR A N 1
ATOM 854 C CA . THR A 1 108 ? -0.666 10.782 25.257 1.00 81.44 108 THR A CA 1
ATOM 855 C C . THR A 1 108 ? -2.156 10.508 25.463 1.00 81.44 108 THR A C 1
ATOM 857 O O . THR A 1 108 ? -2.749 11.026 26.404 1.00 81.44 108 THR A O 1
ATOM 860 N N . LYS A 1 109 ? -2.763 9.664 24.619 1.00 80.12 109 LYS A N 1
ATOM 861 C CA . LYS A 1 109 ? -4.199 9.335 24.629 1.00 80.12 109 LYS A CA 1
ATOM 862 C C . LYS A 1 109 ? -4.452 7.853 24.904 1.00 80.12 109 LYS A C 1
ATOM 864 O O . LYS A 1 109 ? -5.492 7.316 24.537 1.00 80.12 109 LYS A O 1
ATOM 869 N N . ARG A 1 110 ? -3.502 7.158 25.533 1.00 74.88 110 ARG A N 1
ATOM 870 C CA . ARG A 1 110 ? -3.562 5.699 25.710 1.00 74.88 110 ARG A CA 1
ATOM 871 C C . ARG A 1 110 ? -4.798 5.232 26.487 1.00 74.88 110 ARG A C 1
ATOM 873 O O . ARG A 1 110 ? -5.345 4.179 26.160 1.00 74.88 110 ARG A O 1
ATOM 880 N N . GLU A 1 111 ? -5.213 6.008 27.485 1.00 81.81 111 GLU A N 1
ATOM 881 C CA . GLU A 1 111 ? -6.395 5.740 28.319 1.00 81.81 111 GLU A CA 1
ATOM 882 C C . GLU A 1 111 ? -7.702 6.222 27.681 1.00 81.81 111 GLU A C 1
ATOM 884 O O . GLU A 1 111 ? -8.775 5.911 28.186 1.00 81.81 111 GLU A O 1
ATOM 889 N N . ALA A 1 112 ? -7.626 6.959 26.570 1.00 81.06 112 ALA A N 1
ATOM 890 C CA . ALA A 1 112 ? -8.809 7.430 25.878 1.00 81.06 112 ALA A CA 1
ATOM 891 C C . ALA A 1 112 ? -9.545 6.280 25.177 1.00 81.06 112 ALA A C 1
ATOM 893 O O . ALA A 1 112 ? -8.955 5.276 24.733 1.00 81.06 112 ALA A O 1
ATOM 894 N N . ASP A 1 113 ? -10.851 6.490 25.043 1.00 83.38 113 ASP A N 1
ATOM 895 C CA . ASP A 1 113 ? -11.744 5.607 24.317 1.00 83.38 113 ASP A CA 1
ATOM 896 C C . ASP A 1 113 ? -11.306 5.415 22.862 1.00 83.38 113 ASP A C 1
ATOM 898 O O . ASP A 1 113 ? -10.507 6.160 22.287 1.00 83.38 113 ASP A O 1
ATOM 902 N N . HIS A 1 114 ? -11.825 4.351 22.263 1.00 82.88 114 HIS A N 1
ATOM 903 C CA . HIS A 1 114 ? -11.589 4.028 20.866 1.00 82.88 114 HIS A CA 1
ATOM 904 C C . HIS A 1 114 ? -12.137 5.132 19.951 1.00 82.88 114 HIS A C 1
ATOM 906 O O . HIS A 1 114 ? -13.320 5.457 19.994 1.00 82.88 114 HIS A O 1
ATOM 912 N N . SER A 1 115 ? -11.248 5.728 19.155 1.00 85.56 115 SER A N 1
ATOM 913 C CA . SER A 1 115 ? -11.553 6.779 18.187 1.00 85.56 115 SER A CA 1
ATOM 914 C C . SER A 1 115 ? -10.411 6.920 17.175 1.00 85.56 115 SER A C 1
ATOM 916 O O . SER A 1 115 ? -9.238 6.696 17.505 1.00 85.56 115 SER A O 1
ATOM 918 N N . GLU A 1 116 ? -10.732 7.379 15.961 1.00 84.25 116 GLU A N 1
ATOM 919 C CA . GLU A 1 116 ? -9.739 7.786 14.955 1.00 84.25 116 GLU A CA 1
ATOM 920 C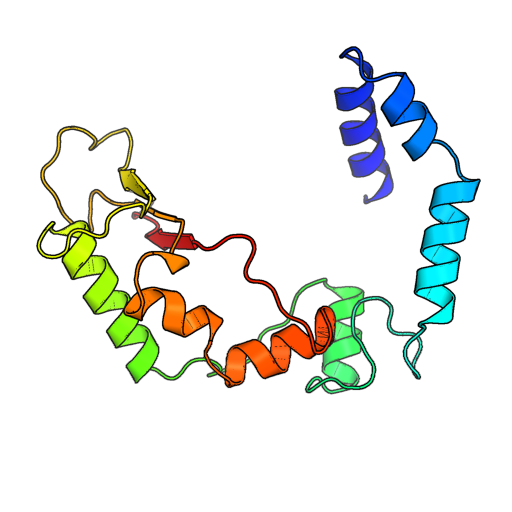 C . GLU A 1 116 ? -8.726 8.822 15.476 1.00 84.25 116 GLU A C 1
ATOM 922 O O . GLU A 1 116 ? -7.576 8.814 15.053 1.00 84.25 116 GLU A O 1
ATOM 927 N N . TYR A 1 117 ? -9.086 9.664 16.453 1.00 85.69 117 TYR A N 1
ATOM 928 C CA . TYR A 1 117 ? -8.177 10.675 17.019 1.00 85.69 117 TYR A CA 1
ATOM 929 C C . TYR A 1 117 ? -7.134 10.115 17.994 1.00 85.69 117 TYR A C 1
ATOM 931 O O . TYR A 1 117 ? -6.268 10.861 18.471 1.00 85.69 117 TYR A O 1
ATOM 939 N N . VAL A 1 118 ? -7.256 8.833 18.341 1.00 88.50 118 VAL A N 1
ATOM 940 C CA . VAL A 1 118 ? -6.407 8.135 19.312 1.00 88.50 118 VAL A CA 1
ATOM 941 C C . VAL A 1 118 ? -5.487 7.138 18.614 1.00 88.50 118 VAL A C 1
ATOM 943 O O . VAL A 1 118 ? -4.341 6.972 19.027 1.00 88.50 118 VAL A O 1
ATOM 946 N N . VAL A 1 119 ? -5.960 6.479 17.555 1.00 93.19 119 VAL A N 1
ATOM 947 C CA . VAL A 1 119 ? -5.174 5.496 16.799 1.00 93.19 119 VAL A CA 1
ATOM 948 C C . VAL A 1 119 ? -4.286 6.207 15.781 1.00 93.19 119 VAL A C 1
ATOM 950 O O . VAL A 1 119 ? -4.787 6.827 14.849 1.00 93.19 119 VAL A O 1
ATOM 953 N N . ASN A 1 120 ? -2.964 6.089 15.923 1.00 93.88 120 ASN A N 1
ATOM 954 C CA . ASN A 1 120 ? -1.996 6.745 15.034 1.00 93.88 120 ASN A CA 1
ATOM 955 C C . ASN A 1 120 ? -1.442 5.816 13.942 1.00 93.88 120 ASN A C 1
ATOM 957 O O . ASN A 1 120 ? -0.908 6.278 12.931 1.00 93.88 120 ASN A O 1
ATOM 961 N N . LYS A 1 121 ? -1.532 4.498 14.137 1.00 95.81 121 LYS A N 1
ATOM 962 C CA . LYS A 1 121 ? -1.008 3.520 13.186 1.00 95.81 121 LYS A CA 1
ATOM 963 C C . LYS A 1 121 ? -1.685 2.163 13.343 1.00 95.81 121 LYS A C 1
ATOM 965 O O . LYS A 1 121 ? -1.908 1.705 14.460 1.00 95.81 121 LYS A O 1
ATOM 970 N N . LEU A 1 122 ? -1.925 1.498 12.218 1.00 97.50 122 LEU A N 1
ATOM 971 C CA . LEU A 1 122 ? -2.187 0.061 12.150 1.00 97.50 122 LEU A CA 1
ATOM 972 C C . LEU A 1 122 ? -0.992 -0.642 11.496 1.00 97.50 122 LEU A C 1
ATOM 974 O O . LEU A 1 122 ? -0.423 -0.103 10.545 1.00 97.50 122 LEU A O 1
ATOM 978 N N . GLN A 1 123 ? -0.621 -1.823 11.988 1.00 98.06 123 GLN A N 1
ATOM 979 C CA . GLN A 1 123 ? 0.350 -2.721 11.347 1.00 98.06 123 GLN A CA 1
ATOM 980 C C . GLN A 1 123 ? -0.224 -4.133 11.227 1.00 98.06 123 GLN A C 1
ATOM 982 O O . GLN A 1 123 ? -1.258 -4.431 11.825 1.00 98.06 123 GLN A O 1
ATOM 987 N N . GLU A 1 124 ? 0.469 -4.996 10.484 1.00 97.62 124 GLU A N 1
ATOM 988 C CA . GLU A 1 124 ? 0.037 -6.367 10.188 1.00 97.62 124 GLU A CA 1
ATOM 989 C C . GLU A 1 124 ? -1.307 -6.402 9.438 1.00 97.62 124 GLU A C 1
ATOM 991 O O . GLU A 1 124 ? -2.199 -7.190 9.742 1.00 97.62 124 GLU A O 1
ATOM 996 N N . LEU A 1 125 ? -1.458 -5.527 8.435 1.00 98.00 125 LEU A N 1
ATOM 997 C CA . LEU A 1 125 ? -2.687 -5.364 7.651 1.00 98.00 125 LEU A CA 1
ATOM 998 C C . LEU A 1 125 ? -3.135 -6.654 6.960 1.00 98.00 125 LEU A C 1
ATOM 1000 O O . LEU A 1 125 ? -4.312 -6.782 6.666 1.00 98.00 125 LEU A O 1
ATOM 1004 N N . TYR A 1 126 ? -2.231 -7.614 6.744 1.00 96.25 126 TYR A N 1
ATOM 1005 C CA . TYR A 1 126 ? -2.552 -8.950 6.228 1.00 96.25 126 TYR A CA 1
ATOM 1006 C C . TYR A 1 126 ? -3.472 -9.773 7.142 1.00 96.25 126 TYR A C 1
ATOM 1008 O O . TYR A 1 126 ? -3.945 -10.826 6.728 1.00 96.25 126 TYR A O 1
ATOM 1016 N N . MET A 1 127 ? -3.739 -9.302 8.362 1.00 97.88 127 MET A N 1
ATOM 1017 C CA . MET A 1 127 ? -4.752 -9.869 9.251 1.00 97.88 127 MET A CA 1
ATOM 1018 C C . MET A 1 127 ? -6.181 -9.382 8.938 1.00 97.88 127 MET A C 1
ATOM 1020 O O . MET A 1 127 ? -7.132 -9.964 9.451 1.00 97.88 127 MET A O 1
ATOM 1024 N N . ASP A 1 128 ? -6.358 -8.330 8.124 1.00 98.38 128 ASP A N 1
ATOM 1025 C CA . ASP A 1 128 ? -7.664 -7.807 7.689 1.00 98.38 128 ASP A CA 1
ATOM 1026 C C . ASP A 1 128 ? -7.756 -7.790 6.157 1.00 98.38 128 ASP A C 1
ATOM 1028 O O . ASP A 1 128 ? -7.034 -7.050 5.491 1.00 98.38 128 ASP A O 1
ATOM 1032 N N . ASP A 1 129 ? -8.679 -8.566 5.586 1.00 97.88 129 ASP A N 1
ATOM 1033 C CA . ASP A 1 129 ? -8.810 -8.714 4.128 1.00 97.88 129 ASP A CA 1
ATOM 1034 C C . ASP A 1 129 ? -9.075 -7.387 3.401 1.00 97.88 129 ASP A C 1
ATOM 1036 O O . ASP A 1 129 ? -8.613 -7.179 2.276 1.00 97.88 129 ASP A O 1
ATOM 1040 N N . VAL A 1 130 ? -9.806 -6.464 4.036 1.00 98.38 130 VAL A N 1
ATOM 1041 C CA . VAL A 1 130 ? -10.155 -5.180 3.422 1.00 98.38 130 VAL A CA 1
ATOM 1042 C C . VAL A 1 130 ? -8.919 -4.292 3.332 1.00 98.38 130 VAL A C 1
ATOM 1044 O O . VAL A 1 130 ? -8.624 -3.778 2.254 1.00 98.38 130 VAL A O 1
ATOM 1047 N N . LEU A 1 131 ? -8.154 -4.145 4.413 1.00 98.38 131 LEU A N 1
ATOM 1048 C CA . LEU A 1 131 ? -6.910 -3.372 4.396 1.00 98.38 131 LEU A CA 1
ATOM 1049 C C . LEU A 1 131 ? -5.814 -4.063 3.574 1.00 98.38 131 LEU A C 1
ATOM 1051 O O . LEU A 1 131 ? -5.076 -3.391 2.849 1.00 98.38 131 LEU A O 1
ATOM 1055 N N . PHE A 1 132 ? -5.722 -5.395 3.627 1.00 98.31 132 PHE A N 1
ATOM 1056 C CA . PHE A 1 132 ? -4.747 -6.150 2.842 1.00 98.31 132 PHE A CA 1
ATOM 1057 C C . PHE A 1 132 ? -5.026 -6.119 1.340 1.00 98.31 132 PHE A C 1
ATOM 1059 O O . PHE A 1 132 ? -4.104 -6.305 0.541 1.00 98.31 132 PHE A O 1
ATOM 1066 N N . SER A 1 133 ? -6.261 -5.825 0.924 1.00 98.25 133 SER A N 1
ATOM 1067 C CA . SER A 1 133 ? -6.588 -5.704 -0.499 1.00 98.25 133 SER A CA 1
ATOM 1068 C C . SER A 1 133 ? -5.769 -4.620 -1.223 1.00 98.25 133 SER A C 1
ATOM 1070 O O . SER A 1 13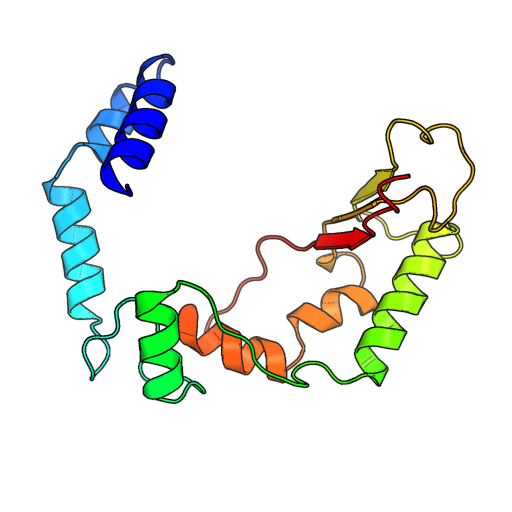3 ? -5.505 -4.760 -2.415 1.00 98.25 133 SER A O 1
ATOM 1072 N N . TYR A 1 134 ? -5.214 -3.629 -0.509 1.00 98.31 134 TYR A N 1
ATOM 1073 C CA . TYR A 1 134 ? -4.209 -2.711 -1.064 1.00 98.31 134 TYR A CA 1
ATOM 1074 C C . TYR A 1 134 ? -2.967 -3.445 -1.597 1.00 98.31 134 TYR A C 1
ATOM 1076 O O . TYR A 1 134 ? -2.479 -3.143 -2.686 1.00 98.31 134 TYR A O 1
ATOM 1084 N N . CYS A 1 135 ? -2.459 -4.428 -0.848 1.00 97.69 135 CYS A N 1
ATOM 1085 C CA . CYS A 1 135 ? -1.268 -5.196 -1.214 1.00 97.69 135 CYS A CA 1
ATOM 1086 C C . CYS A 1 135 ? -1.520 -6.179 -2.362 1.00 97.69 135 CYS A C 1
ATOM 1088 O O . CYS A 1 135 ? -0.560 -6.632 -2.977 1.00 97.69 135 CYS A O 1
ATOM 1090 N N . THR A 1 136 ? -2.780 -6.508 -2.652 1.00 96.94 136 THR A N 1
ATOM 1091 C CA . THR A 1 136 ? -3.169 -7.414 -3.747 1.00 96.94 136 THR A CA 1
ATOM 1092 C C . THR A 1 136 ? -3.745 -6.676 -4.957 1.00 96.94 136 THR A C 1
ATOM 1094 O O . THR A 1 136 ? -4.079 -7.298 -5.965 1.00 96.94 136 THR A O 1
ATOM 1097 N N . LEU A 1 137 ? -3.825 -5.345 -4.890 1.00 97.75 137 LEU A N 1
ATOM 1098 C CA . LEU A 1 137 ? -4.354 -4.501 -5.949 1.00 97.75 137 LEU A CA 1
ATOM 1099 C C . LEU A 1 137 ? -3.471 -4.621 -7.212 1.00 97.75 137 LEU A C 1
ATOM 1101 O O . LEU A 1 137 ? -2.279 -4.300 -7.136 1.00 97.75 137 LEU A O 1
ATOM 1105 N N . PRO A 1 138 ? -4.009 -5.032 -8.383 1.00 96.81 138 PRO A N 1
ATOM 1106 C CA . PRO A 1 138 ? -3.198 -5.286 -9.577 1.00 96.81 138 PRO A CA 1
ATOM 1107 C C . PRO A 1 138 ? -2.344 -4.091 -9.996 1.00 96.81 138 PRO A C 1
ATOM 1109 O O . PRO A 1 138 ? -1.190 -4.255 -10.367 1.00 96.81 138 PRO A O 1
ATOM 1112 N N . GLN A 1 139 ? -2.868 -2.872 -9.852 1.00 95.69 139 GLN A N 1
ATOM 1113 C CA . GLN A 1 139 ? -2.141 -1.645 -10.161 1.00 95.69 139 GLN A CA 1
ATOM 1114 C C . GLN A 1 139 ? -0.899 -1.470 -9.271 1.00 95.69 139 GLN A C 1
ATOM 1116 O O . GLN A 1 139 ? 0.125 -0.993 -9.748 1.00 95.69 139 GLN A O 1
ATOM 1121 N N . ILE A 1 140 ? -0.963 -1.855 -7.992 1.00 97.19 140 ILE A N 1
ATOM 1122 C CA . ILE A 1 140 ? 0.190 -1.808 -7.079 1.00 97.19 140 ILE A CA 1
ATOM 1123 C C . ILE A 1 140 ? 1.198 -2.895 -7.449 1.00 97.19 140 ILE A C 1
ATOM 1125 O O . ILE A 1 140 ? 2.391 -2.607 -7.562 1.00 97.19 140 ILE A O 1
ATOM 1129 N N . LEU A 1 141 ? 0.721 -4.121 -7.680 1.00 96.44 141 LEU A N 1
ATOM 1130 C CA . LEU A 1 141 ? 1.562 -5.260 -8.053 1.00 96.44 141 LEU A CA 1
ATOM 1131 C C . LEU A 1 141 ? 2.313 -4.999 -9.368 1.00 96.44 141 LEU A C 1
ATOM 1133 O O . LEU A 1 141 ? 3.522 -5.213 -9.434 1.00 96.44 141 LEU A O 1
ATOM 1137 N N . ASP A 1 142 ? 1.643 -4.442 -10.376 1.00 94.75 142 ASP A N 1
ATOM 1138 C CA . ASP A 1 142 ? 2.226 -4.058 -11.667 1.00 94.75 142 ASP A CA 1
ATOM 1139 C C . ASP A 1 142 ? 3.470 -3.166 -11.512 1.00 94.75 142 ASP A C 1
ATOM 1141 O O . ASP A 1 142 ? 4.492 -3.378 -12.168 1.00 94.75 142 ASP A O 1
ATOM 1145 N N . TYR A 1 143 ? 3.417 -2.162 -10.632 1.00 96.62 143 TYR A N 1
ATOM 1146 C CA . TYR A 1 143 ? 4.585 -1.319 -10.374 1.00 96.62 143 TYR A CA 1
ATOM 1147 C C . TYR A 1 143 ? 5.585 -1.997 -9.433 1.00 96.62 143 TYR A C 1
ATOM 1149 O O . TYR A 1 143 ? 6.782 -1.886 -9.669 1.00 96.62 143 TYR A O 1
ATOM 1157 N N . ALA A 1 144 ? 5.149 -2.745 -8.417 1.00 96.00 144 ALA A N 1
ATOM 1158 C CA . ALA A 1 144 ? 6.054 -3.450 -7.503 1.00 96.00 144 ALA A CA 1
ATOM 1159 C C . ALA A 1 144 ? 6.933 -4.493 -8.220 1.00 96.00 144 ALA A C 1
ATOM 1161 O O . ALA A 1 144 ? 8.132 -4.590 -7.944 1.00 96.00 144 ALA A O 1
ATOM 1162 N N . THR A 1 145 ? 6.375 -5.224 -9.193 1.00 95.62 145 THR A N 1
ATOM 1163 C CA . THR A 1 145 ? 7.129 -6.198 -10.005 1.00 95.62 145 THR A CA 1
ATOM 1164 C C . THR A 1 145 ? 8.258 -5.551 -10.808 1.00 95.62 145 THR A C 1
ATOM 1166 O O . THR A 1 145 ? 9.265 -6.204 -11.075 1.00 95.62 145 THR A O 1
ATOM 1169 N N . SER A 1 146 ? 8.156 -4.252 -11.110 1.00 95.50 146 SER A N 1
ATOM 1170 C CA . SER A 1 146 ? 9.214 -3.490 -11.786 1.00 95.50 146 SER A CA 1
ATOM 1171 C C . SER A 1 146 ? 10.511 -3.414 -10.968 1.00 95.50 146 SER A C 1
ATOM 1173 O O . SER A 1 146 ? 11.577 -3.187 -11.538 1.00 95.50 146 SER A O 1
ATOM 1175 N N . PHE A 1 147 ? 10.428 -3.617 -9.650 1.00 95.00 147 PHE A N 1
ATOM 1176 C CA . PHE A 1 147 ? 11.561 -3.580 -8.723 1.00 95.00 147 PHE A CA 1
ATOM 1177 C C . PHE A 1 147 ? 11.918 -4.975 -8.203 1.00 95.00 147 PHE A C 1
ATOM 1179 O O . PHE A 1 147 ? 13.088 -5.344 -8.152 1.00 95.00 147 PHE A O 1
ATOM 1186 N N . CYS A 1 148 ? 10.906 -5.756 -7.821 1.00 93.62 148 CYS A N 1
ATOM 1187 C CA . CYS A 1 148 ? 11.091 -7.013 -7.094 1.00 93.62 148 CYS A CA 1
ATOM 1188 C C . CYS A 1 148 ? 10.962 -8.266 -7.977 1.00 93.62 148 CYS A C 1
ATOM 1190 O O . CYS A 1 148 ? 11.252 -9.370 -7.521 1.00 93.62 148 CYS A O 1
ATOM 1192 N N . GLY A 1 149 ? 10.534 -8.117 -9.233 1.00 92.56 149 GLY A N 1
ATOM 1193 C CA . GLY A 1 149 ? 10.254 -9.233 -10.134 1.00 92.56 149 GLY A CA 1
ATOM 1194 C C . GLY A 1 149 ? 8.877 -9.867 -9.902 1.00 92.56 149 GLY A C 1
ATOM 1195 O O . GLY A 1 149 ? 8.067 -9.338 -9.142 1.00 92.56 149 GLY A O 1
ATOM 1196 N N . PRO A 1 150 ? 8.578 -10.993 -10.574 1.00 92.31 150 PRO A N 1
ATOM 1197 C CA . PRO A 1 150 ? 7.233 -11.578 -10.599 1.00 92.31 150 PRO A CA 1
ATOM 1198 C C . PRO A 1 150 ? 6.808 -12.237 -9.278 1.00 92.31 150 PRO A C 1
ATOM 1200 O O . PRO A 1 150 ? 5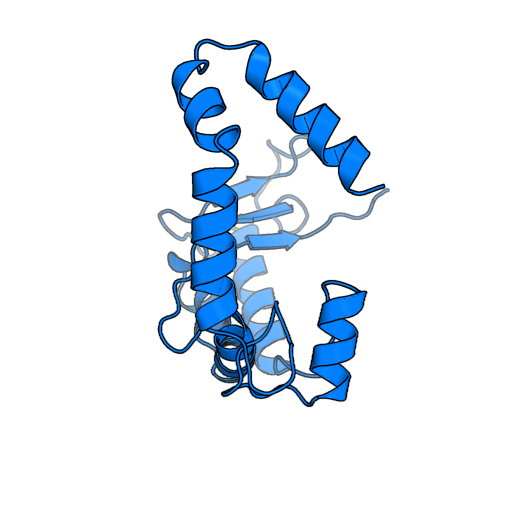.619 -12.427 -9.044 1.00 92.31 150 PRO A O 1
ATOM 1203 N N . ASN A 1 151 ? 7.762 -12.588 -8.413 1.00 94.25 151 ASN A N 1
ATOM 1204 C CA . ASN A 1 151 ? 7.495 -13.243 -7.136 1.00 94.25 151 ASN A CA 1
ATOM 1205 C C . ASN A 1 151 ? 7.515 -12.195 -6.022 1.00 94.25 151 ASN A C 1
ATOM 1207 O O . ASN A 1 151 ? 8.584 -11.778 -5.576 1.00 94.25 151 ASN A O 1
ATOM 1211 N N . LEU A 1 152 ? 6.332 -11.759 -5.594 1.00 94.38 152 LEU A N 1
ATOM 1212 C CA . LEU A 1 152 ? 6.168 -10.694 -4.608 1.00 94.38 152 LEU A CA 1
ATOM 1213 C C . LEU A 1 152 ? 5.766 -11.249 -3.241 1.00 94.38 152 LEU A C 1
ATOM 1215 O O . LEU A 1 152 ? 4.891 -12.105 -3.140 1.00 94.38 152 LEU A O 1
ATOM 1219 N N . THR A 1 153 ? 6.354 -10.680 -2.190 1.00 95.44 153 THR A N 1
ATOM 1220 C CA . THR A 1 153 ? 5.981 -10.940 -0.797 1.00 95.44 153 THR A CA 1
ATOM 1221 C C . THR A 1 153 ? 5.749 -9.611 -0.090 1.00 95.44 153 THR A C 1
ATOM 1223 O O . THR A 1 153 ? 6.637 -8.757 -0.059 1.00 95.44 153 THR A O 1
ATOM 1226 N N . ALA A 1 154 ? 4.572 -9.431 0.512 1.00 95.25 154 ALA A N 1
ATOM 1227 C CA . ALA A 1 154 ? 4.323 -8.322 1.427 1.00 95.25 154 ALA A CA 1
ATOM 1228 C C . ALA A 1 154 ? 4.998 -8.629 2.774 1.00 95.25 154 ALA A C 1
ATOM 1230 O O . ALA A 1 154 ? 4.545 -9.496 3.512 1.00 95.25 154 ALA A O 1
ATOM 1231 N N . VAL A 1 155 ? 6.111 -7.951 3.070 1.00 95.56 155 VAL A N 1
ATOM 1232 C CA . VAL A 1 155 ? 6.920 -8.220 4.277 1.00 95.56 155 VAL A CA 1
ATOM 1233 C C . VAL A 1 155 ? 6.462 -7.388 5.473 1.00 95.56 155 VAL A C 1
ATOM 1235 O O . VAL A 1 155 ? 6.462 -7.864 6.601 1.00 95.56 155 VAL A O 1
ATOM 1238 N N . HIS A 1 156 ? 6.086 -6.133 5.235 1.00 96.56 156 HIS A N 1
ATOM 1239 C CA . HIS A 1 156 ? 5.654 -5.214 6.278 1.00 96.56 156 HIS A CA 1
ATOM 1240 C C . HIS A 1 156 ? 4.548 -4.313 5.743 1.00 96.56 156 HIS A C 1
ATOM 1242 O O . HIS A 1 156 ? 4.609 -3.853 4.602 1.00 96.56 156 HIS A O 1
ATOM 1248 N N . THR A 1 157 ? 3.531 -4.068 6.563 1.00 97.94 157 THR A N 1
ATOM 1249 C CA . THR A 1 157 ? 2.341 -3.311 6.167 1.00 97.94 157 THR A CA 1
ATOM 1250 C C . THR A 1 157 ? 1.988 -2.306 7.250 1.00 97.94 157 THR A C 1
ATOM 1252 O O . THR A 1 157 ? 2.035 -2.615 8.438 1.00 97.94 157 THR A O 1
ATOM 1255 N N . MET A 1 158 ? 1.662 -1.084 6.833 1.00 98.06 158 MET A N 1
ATOM 1256 C CA . MET A 1 158 ? 1.286 -0.003 7.735 1.00 98.06 158 MET A CA 1
ATOM 1257 C C . MET A 1 158 ? 0.168 0.835 7.131 1.00 98.06 158 MET A C 1
ATOM 1259 O O . MET A 1 158 ? 0.208 1.165 5.947 1.00 98.06 158 MET A O 1
ATOM 1263 N N . LEU A 1 159 ? -0.758 1.264 7.980 1.00 97.88 159 LEU A N 1
ATOM 1264 C CA . LEU A 1 159 ? -1.624 2.410 7.729 1.00 97.88 159 LEU A CA 1
ATOM 1265 C C . LEU A 1 159 ? -1.272 3.470 8.768 1.00 97.88 159 LEU A C 1
ATOM 1267 O O . LEU A 1 159 ? -1.314 3.197 9.966 1.00 97.88 159 LEU A O 1
ATOM 1271 N N . ILE A 1 160 ? -0.876 4.658 8.314 1.00 96.44 160 ILE A N 1
ATOM 1272 C CA . ILE A 1 160 ? -0.413 5.748 9.178 1.00 96.44 160 ILE A CA 1
ATOM 1273 C C . ILE A 1 160 ? -1.496 6.823 9.234 1.00 96.44 160 ILE A C 1
ATOM 1275 O O . ILE A 1 160 ? -1.795 7.450 8.221 1.00 96.44 160 ILE A O 1
ATOM 1279 N N . ASN A 1 161 ? -2.040 7.056 10.425 1.00 94.62 161 ASN A N 1
ATOM 1280 C CA . ASN A 1 161 ? -2.954 8.152 10.713 1.00 94.62 161 ASN A CA 1
ATOM 1281 C C . ASN A 1 161 ? -2.188 9.233 11.480 1.00 94.62 161 ASN A C 1
ATOM 1283 O O . ASN A 1 161 ? -2.048 9.171 12.703 1.00 94.62 161 ASN A O 1
ATOM 1287 N N . LYS A 1 162 ? -1.603 10.186 10.746 1.00 88.94 162 LYS A N 1
ATOM 1288 C CA . LYS A 1 162 ? -0.798 11.248 11.354 1.00 88.94 162 LYS A CA 1
ATOM 1289 C C . LYS A 1 162 ? -1.736 12.258 12.042 1.00 88.94 162 LYS A C 1
ATOM 1291 O O . LYS A 1 162 ? -2.514 12.897 11.333 1.00 88.94 162 LYS A O 1
ATOM 1296 N N . PRO A 1 163 ? -1.666 12.442 13.374 1.00 80.25 163 PRO A N 1
ATOM 1297 C CA . PRO A 1 163 ? -2.427 13.492 14.041 1.00 80.25 163 PRO A CA 1
ATOM 1298 C C . PRO A 1 163 ? -1.923 14.887 13.622 1.00 80.25 163 PRO A C 1
ATOM 1300 O O . PRO A 1 163 ? -0.793 15.009 13.131 1.00 80.25 163 PRO A O 1
ATOM 1303 N N . PRO A 1 164 ? -2.737 15.944 13.799 1.00 81.12 164 PRO A N 1
ATOM 1304 C CA . PRO A 1 164 ? -2.259 17.316 13.653 1.00 81.12 164 PRO A CA 1
ATOM 1305 C C . PRO A 1 164 ? -1.107 17.583 14.634 1.00 81.12 164 PRO A C 1
ATOM 1307 O O . PRO A 1 164 ? -1.087 17.040 15.738 1.00 81.12 164 PRO A O 1
ATOM 1310 N N . ASP A 1 165 ? -0.140 18.407 14.220 1.00 73.31 165 ASP A N 1
ATOM 1311 C CA . ASP A 1 165 ? 1.046 18.714 15.035 1.00 73.31 165 ASP A CA 1
ATOM 1312 C C . ASP A 1 165 ? 0.711 19.633 16.243 1.00 73.31 165 ASP A C 1
ATOM 1314 O O . ASP A 1 165 ? 1.526 19.767 17.156 1.00 73.31 165 ASP A O 1
ATOM 1318 N N . THR A 1 166 ? -0.494 20.227 16.258 1.00 57.41 166 THR A N 1
ATOM 1319 C CA . THR A 1 166 ? -1.092 21.082 17.306 1.00 57.41 166 THR A CA 1
ATOM 1320 C C . THR A 1 166 ? -2.609 20.963 17.297 1.00 57.41 166 THR A C 1
ATOM 1322 O O . THR A 1 166 ? -3.167 21.047 16.176 1.00 57.41 166 THR A O 1
#

pLDDT: mean 83.24, std 18.11, range [39.16, 98.5]

Sequence (166 aa):
MAQERLKTIVGHLKGGGMTNVISMFEDKNILEEVNKKIGAAQSKGGFRFTLDSCRLSDEQRRFYEDNGFIVIRNLVPLRDLETYKTRFQEIADGKVKVPGLVVMKDITKREADHSEYVVNKLQELYMDDVLFSYCTLPQILDYATSFCGPNLTAVHTMLINKPPDT

InterPro domains:
  IPR047128 Phytanoyl-CoA dioxygenase [PTHR21308] (43-166)

Radius of gyration: 20.93 Å; chains: 1; bounding box: 52×34×49 Å

Secondary structure (DSSP, 8-state):
-HHHHHHHHHHHHTTSS-HHHHHHHH-HHHHHHHHHHHHHT--TTS-SSS-SS-SS-HHHHHHHHHHS----TT-S-HHHHHHHHHHHHHHHTTSS--TT-EEEEPGGGTTSPS-TTTEEEEE-GGGSHHHHHHHH-HHHHHHHHHHH-S-------EEE-PPP--